Protein AF-A0AA42ZHK9-F1 (afdb_monomer_lite)

Structure (mmCIF, N/CA/C/O backbone):
data_AF-A0AA42ZHK9-F1
#
_entry.id   AF-A0AA42ZHK9-F1
#
loop_
_atom_site.group_PDB
_atom_site.id
_atom_site.type_symbol
_atom_site.label_atom_id
_atom_site.label_alt_id
_atom_site.label_comp_id
_atom_site.label_asym_id
_atom_site.label_entity_id
_atom_site.label_seq_id
_atom_site.pdbx_PDB_ins_code
_atom_site.Cartn_x
_atom_site.Cartn_y
_atom_site.Cartn_z
_atom_site.occupancy
_atom_site.B_iso_or_equiv
_atom_site.auth_seq_id
_atom_site.auth_comp_id
_atom_site.auth_asym_id
_atom_site.auth_atom_id
_atom_site.pdbx_PDB_model_num
ATOM 1 N N . MET A 1 1 ? 15.499 1.042 -41.530 1.00 50.66 1 MET A N 1
ATOM 2 C CA . MET A 1 1 ? 15.059 0.806 -40.131 1.00 50.66 1 MET A CA 1
ATOM 3 C C . MET A 1 1 ? 13.778 1.588 -39.881 1.00 50.66 1 MET A C 1
ATOM 5 O O . MET A 1 1 ? 13.825 2.814 -39.905 1.00 50.66 1 MET A O 1
ATOM 9 N N . SER A 1 2 ? 12.635 0.901 -39.776 1.00 48.38 2 SER A N 1
ATOM 10 C CA . SER A 1 2 ? 11.310 1.528 -39.869 1.00 48.38 2 SER A CA 1
ATOM 11 C C . SER A 1 2 ? 11.026 2.481 -38.703 1.00 48.38 2 SER A C 1
ATOM 13 O O . SER A 1 2 ? 11.404 2.244 -37.561 1.00 48.38 2 SER A O 1
ATOM 15 N N . ILE A 1 3 ? 10.344 3.586 -38.992 1.00 65.31 3 ILE A N 1
ATOM 16 C CA . ILE A 1 3 ? 9.964 4.634 -38.026 1.00 65.31 3 ILE A CA 1
ATOM 17 C C . ILE A 1 3 ? 9.210 4.050 -36.812 1.00 65.31 3 ILE A C 1
ATOM 19 O O . ILE A 1 3 ? 9.338 4.546 -35.692 1.00 65.31 3 ILE A O 1
ATOM 23 N N . LEU A 1 4 ? 8.511 2.930 -37.015 1.00 69.00 4 LEU A N 1
ATOM 24 C CA . LEU A 1 4 ? 7.795 2.173 -35.989 1.00 69.00 4 LEU A CA 1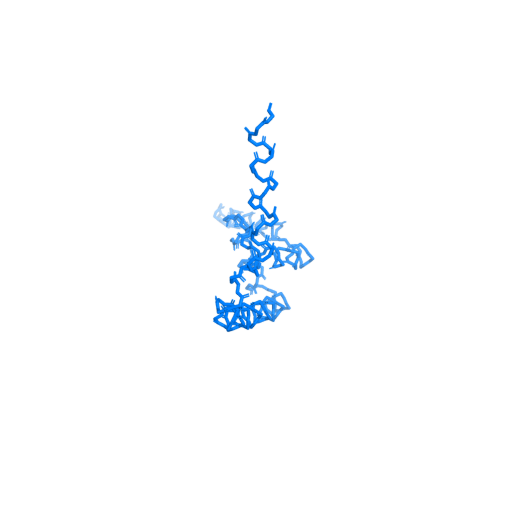
ATOM 25 C C . LEU A 1 4 ? 8.709 1.612 -34.886 1.00 69.00 4 LEU A C 1
ATOM 27 O O . LEU A 1 4 ? 8.306 1.601 -33.723 1.00 69.00 4 LEU A O 1
ATOM 31 N N . THR A 1 5 ? 9.940 1.185 -35.197 1.00 67.44 5 THR A N 1
ATOM 32 C CA . THR A 1 5 ? 10.865 0.677 -34.166 1.00 67.44 5 THR A CA 1
ATOM 33 C C . THR A 1 5 ? 11.421 1.806 -33.309 1.00 67.44 5 THR A C 1
ATOM 35 O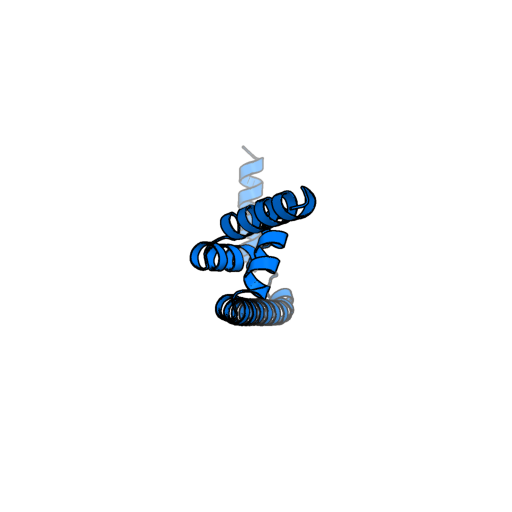 O . THR A 1 5 ? 11.488 1.669 -32.089 1.00 67.44 5 THR A O 1
ATOM 38 N N . LYS A 1 6 ? 11.722 2.965 -33.909 1.00 66.88 6 LYS A N 1
ATOM 39 C CA . LYS A 1 6 ? 12.149 4.165 -33.171 1.00 66.88 6 LYS A CA 1
ATOM 40 C C . LYS A 1 6 ? 11.049 4.673 -32.239 1.00 66.88 6 LYS A C 1
ATOM 42 O O . LYS A 1 6 ? 11.335 5.036 -31.101 1.00 66.88 6 LYS A O 1
ATOM 47 N N . LEU A 1 7 ? 9.796 4.668 -32.695 1.00 79.75 7 LEU A N 1
ATOM 48 C CA . LEU A 1 7 ? 8.655 5.117 -31.897 1.00 79.75 7 LEU A CA 1
ATOM 49 C C . LEU A 1 7 ? 8.400 4.190 -30.698 1.00 79.75 7 LEU A C 1
ATOM 51 O O . LEU A 1 7 ? 8.296 4.669 -29.569 1.00 79.75 7 LEU A O 1
ATOM 55 N N . LYS A 1 8 ? 8.401 2.866 -30.919 1.00 75.81 8 LYS A N 1
ATOM 56 C CA . LYS A 1 8 ? 8.279 1.869 -29.842 1.00 75.81 8 LYS A CA 1
ATOM 57 C C . LYS A 1 8 ? 9.407 1.984 -28.821 1.00 75.81 8 LYS A C 1
ATOM 59 O O . LYS A 1 8 ? 9.142 1.979 -27.626 1.00 75.81 8 LYS A O 1
ATOM 64 N N . HIS A 1 9 ? 10.648 2.144 -29.276 1.00 79.44 9 HIS A N 1
ATOM 65 C CA . HIS A 1 9 ? 11.804 2.225 -28.383 1.00 79.44 9 HIS A CA 1
ATOM 66 C C . HIS A 1 9 ? 11.805 3.505 -27.537 1.00 79.44 9 HIS A C 1
ATOM 68 O O . HIS A 1 9 ? 12.162 3.475 -26.359 1.00 79.44 9 HIS A O 1
ATOM 74 N N . ARG A 1 10 ? 11.368 4.635 -28.109 1.00 79.38 10 ARG A N 1
ATOM 75 C CA . ARG A 1 10 ? 11.198 5.888 -27.359 1.00 79.38 10 ARG A CA 1
ATOM 76 C C . ARG A 1 10 ? 10.092 5.775 -26.317 1.00 79.38 10 ARG A C 1
ATOM 78 O O . ARG A 1 10 ? 10.271 6.268 -25.208 1.00 79.38 10 ARG A O 1
ATOM 85 N N . PHE A 1 11 ? 8.991 5.111 -26.658 1.00 82.75 11 PHE A N 1
ATOM 86 C CA . PHE A 1 11 ? 7.899 4.864 -25.724 1.00 82.75 11 PHE A CA 1
ATOM 87 C C . PHE A 1 11 ? 8.329 3.940 -24.576 1.00 82.75 11 PHE A C 1
ATOM 89 O O . PHE A 1 11 ? 8.143 4.299 -23.418 1.00 82.75 11 PHE A O 1
ATOM 96 N N . LEU A 1 12 ? 8.988 2.814 -24.870 1.00 80.50 12 LEU A N 1
ATOM 97 C CA . LEU A 1 12 ? 9.488 1.888 -23.845 1.00 80.50 12 LEU A CA 1
ATOM 98 C C . LEU A 1 12 ? 10.468 2.575 -22.884 1.00 80.50 12 LEU A C 1
ATOM 100 O O . LEU A 1 12 ? 10.304 2.491 -21.670 1.00 80.50 12 LEU A O 1
ATOM 104 N N . ASN A 1 13 ? 11.440 3.323 -23.419 1.00 80.38 13 ASN A N 1
ATOM 105 C CA . ASN A 1 13 ? 12.405 4.063 -22.602 1.00 80.38 13 ASN A CA 1
ATOM 106 C C . ASN A 1 13 ? 11.724 5.128 -21.734 1.00 80.38 13 ASN A C 1
ATOM 108 O O . ASN A 1 13 ? 12.141 5.369 -20.603 1.00 80.38 13 ASN A O 1
ATOM 112 N N . TRP A 1 14 ? 10.678 5.773 -22.253 1.00 81.00 14 TRP A N 1
ATOM 113 C CA . TRP A 1 14 ? 9.904 6.747 -21.496 1.00 81.00 14 TRP A CA 1
ATOM 114 C C . TRP A 1 14 ? 9.116 6.091 -20.355 1.00 81.00 14 TRP A C 1
ATOM 116 O O . TRP A 1 14 ? 9.153 6.605 -19.239 1.00 81.00 14 TRP A O 1
ATOM 126 N N . VAL A 1 15 ? 8.477 4.940 -20.597 1.00 78.25 15 VAL A N 1
ATOM 127 C CA . VAL A 1 15 ? 7.756 4.179 -19.563 1.00 78.25 15 VAL A CA 1
ATOM 128 C C . VAL A 1 15 ? 8.715 3.698 -18.475 1.00 78.25 15 VAL A C 1
ATOM 130 O O . VAL A 1 15 ? 8.465 3.958 -17.304 1.00 78.25 15 VAL A O 1
ATOM 133 N N . ILE A 1 16 ? 9.851 3.096 -18.843 1.00 78.00 16 ILE A N 1
ATOM 134 C CA . ILE A 1 16 ? 10.864 2.616 -17.886 1.00 78.00 16 ILE A CA 1
ATOM 135 C C . ILE A 1 16 ? 11.390 3.755 -17.012 1.00 78.00 16 ILE A C 1
ATOM 137 O O . ILE A 1 16 ? 11.486 3.609 -15.798 1.00 78.00 16 ILE A O 1
ATOM 141 N N . LYS A 1 17 ? 11.645 4.926 -17.600 1.00 81.00 17 LYS A N 1
ATOM 142 C CA . LYS A 1 17 ? 12.096 6.110 -16.856 1.00 81.00 17 LYS A CA 1
ATOM 143 C C . LYS A 1 17 ? 11.018 6.701 -15.936 1.00 81.00 17 LYS A C 1
ATOM 145 O O . LYS A 1 17 ? 11.341 7.464 -15.030 1.00 81.00 17 LYS A O 1
ATOM 150 N N . LYS A 1 18 ? 9.740 6.415 -16.195 1.00 81.94 18 LYS A N 1
ATOM 151 C CA . LYS A 1 18 ? 8.601 6.908 -15.408 1.00 81.94 18 LYS A CA 1
ATOM 152 C C . LYS A 1 18 ? 8.101 5.909 -14.365 1.00 81.94 18 LYS A C 1
ATOM 154 O O . LYS A 1 18 ? 7.329 6.325 -13.500 1.00 81.94 18 LYS A O 1
ATOM 159 N N . ILE A 1 19 ? 8.537 4.648 -14.410 1.00 82.12 19 ILE A N 1
ATOM 160 C CA . ILE A 1 19 ? 8.255 3.676 -13.352 1.00 82.12 19 ILE A CA 1
ATOM 161 C C . ILE A 1 19 ? 8.903 4.180 -12.048 1.00 82.12 19 ILE A C 1
ATOM 163 O O . ILE A 1 19 ? 10.098 4.484 -12.045 1.00 82.12 19 ILE A O 1
ATOM 167 N N . PRO A 1 20 ? 8.144 4.306 -10.944 1.00 82.00 20 PRO A N 1
ATOM 168 C CA . PRO A 1 20 ? 8.700 4.765 -9.676 1.00 82.00 20 PRO A CA 1
ATOM 169 C C . PRO A 1 20 ? 9.701 3.754 -9.104 1.00 82.00 20 PRO A C 1
ATOM 171 O O . PRO A 1 20 ? 9.605 2.556 -9.378 1.00 82.00 20 PRO A O 1
ATOM 174 N N . SER A 1 21 ? 10.630 4.230 -8.271 1.00 87.12 21 SER A N 1
ATOM 175 C CA . SER A 1 21 ? 11.524 3.362 -7.497 1.00 87.12 21 SER A CA 1
ATOM 176 C C . SER A 1 21 ? 10.747 2.542 -6.461 1.00 87.12 21 SER A C 1
ATOM 178 O O . SER A 1 21 ? 9.622 2.891 -6.094 1.00 87.12 21 SER A O 1
ATOM 180 N N . CYS A 1 22 ? 11.362 1.469 -5.953 1.00 87.12 22 CYS A N 1
ATOM 181 C CA . CYS A 1 22 ? 10.772 0.643 -4.896 1.00 87.12 22 CYS A CA 1
ATOM 182 C C . CYS A 1 22 ? 10.435 1.460 -3.635 1.00 87.12 22 CYS A C 1
ATOM 184 O O . CYS A 1 22 ? 9.407 1.216 -3.023 1.00 87.12 22 CYS A O 1
ATOM 186 N N . GLU A 1 23 ? 11.249 2.459 -3.283 1.00 88.25 23 GLU A N 1
ATOM 187 C CA . GLU A 1 23 ? 11.005 3.360 -2.143 1.00 88.25 23 GLU A CA 1
ATOM 188 C C . GLU A 1 23 ? 9.718 4.178 -2.314 1.00 88.25 23 GLU A C 1
ATOM 190 O O . GLU A 1 23 ? 8.849 4.198 -1.448 1.00 88.25 23 GLU A O 1
ATOM 195 N N . VAL A 1 24 ? 9.534 4.785 -3.489 1.00 87.38 24 VAL A N 1
ATOM 196 C CA . VAL A 1 24 ? 8.289 5.498 -3.806 1.00 87.38 24 VAL A CA 1
ATOM 197 C C . VAL A 1 24 ? 7.107 4.522 -3.860 1.00 87.38 24 VAL A C 1
ATOM 199 O O . VAL A 1 24 ? 5.962 4.892 -3.596 1.00 87.38 24 VAL A O 1
ATOM 202 N N . MET A 1 25 ? 7.361 3.264 -4.223 1.00 88.75 25 MET A N 1
ATOM 203 C CA . MET A 1 25 ? 6.338 2.229 -4.293 1.00 88.75 25 MET A CA 1
ATOM 204 C C . MET A 1 25 ? 5.857 1.796 -2.908 1.00 88.75 25 MET A C 1
ATOM 206 O O . MET A 1 25 ? 4.650 1.689 -2.707 1.00 88.75 25 MET A O 1
ATOM 210 N N . THR A 1 26 ? 6.754 1.585 -1.944 1.00 87.56 26 THR A N 1
ATOM 211 C CA . THR A 1 26 ? 6.388 1.176 -0.578 1.00 87.56 26 THR A CA 1
ATOM 212 C C . THR A 1 26 ? 5.566 2.250 0.137 1.00 87.56 26 THR A C 1
ATOM 214 O O . THR A 1 26 ? 4.566 1.929 0.785 1.00 87.56 26 THR A O 1
ATOM 217 N N . GLU A 1 27 ? 5.896 3.529 -0.063 1.00 88.12 27 GLU A N 1
ATOM 218 C CA . GLU A 1 27 ? 5.082 4.653 0.413 1.00 88.12 27 GLU A CA 1
ATOM 219 C C . GLU A 1 27 ? 3.672 4.617 -0.202 1.00 88.12 27 GLU A C 1
ATOM 221 O O . GLU A 1 27 ? 2.660 4.673 0.502 1.00 88.12 27 GLU A O 1
ATOM 226 N N . ARG A 1 28 ? 3.582 4.437 -1.525 1.00 86.44 28 ARG A N 1
ATOM 227 C CA . ARG A 1 28 ? 2.296 4.340 -2.232 1.00 86.44 28 ARG A CA 1
ATOM 228 C C . ARG A 1 28 ? 1.472 3.136 -1.792 1.00 86.44 28 ARG A C 1
ATOM 230 O O . ARG A 1 28 ? 0.257 3.268 -1.706 1.00 86.44 28 ARG A O 1
ATOM 237 N N . ILE A 1 29 ? 2.095 1.993 -1.505 1.00 85.31 29 ILE A N 1
ATOM 238 C CA . ILE A 1 29 ? 1.416 0.795 -0.980 1.00 85.31 29 ILE A CA 1
ATOM 239 C C . ILE A 1 29 ? 0.768 1.099 0.363 1.00 85.31 29 ILE A C 1
ATOM 241 O O . ILE A 1 29 ? -0.374 0.707 0.589 1.00 85.31 29 ILE A O 1
ATOM 245 N N . SER A 1 30 ? 1.463 1.839 1.222 1.00 84.25 30 SER A N 1
ATOM 246 C CA . SER A 1 30 ? 0.932 2.256 2.520 1.00 84.25 30 SER A CA 1
ATOM 247 C C . SER A 1 30 ? -0.267 3.194 2.341 1.00 84.25 30 SER A C 1
ATOM 249 O O . SER A 1 30 ? -1.342 2.939 2.875 1.00 84.25 30 SER A O 1
ATOM 251 N N . LEU A 1 31 ? -0.146 4.204 1.472 1.00 83.88 31 LEU A N 1
ATOM 252 C CA . LEU A 1 31 ? -1.250 5.115 1.132 1.00 83.88 31 LEU A CA 1
ATOM 253 C C . LEU A 1 31 ? -2.431 4.415 0.429 1.00 83.88 31 LEU A C 1
ATOM 255 O O . LEU A 1 31 ? -3.566 4.897 0.487 1.00 83.88 31 LEU A O 1
ATOM 259 N N . ALA A 1 32 ? -2.185 3.285 -0.242 1.00 81.81 32 ALA A N 1
ATOM 260 C CA . ALA A 1 32 ? -3.222 2.459 -0.860 1.00 81.81 32 ALA A CA 1
ATOM 261 C C . ALA A 1 32 ? -4.155 1.840 0.161 1.00 81.81 32 ALA A C 1
ATOM 263 O O . ALA A 1 32 ? -5.356 1.752 -0.105 1.00 81.81 32 ALA A O 1
ATOM 264 N N . GLN A 1 33 ? -3.621 1.463 1.323 1.00 81.75 33 GLN A N 1
ATOM 265 C CA . GLN A 1 33 ? -4.422 0.895 2.400 1.00 81.75 33 GLN A CA 1
ATOM 266 C C . GLN A 1 33 ? -5.485 1.894 2.872 1.00 81.75 33 GLN A C 1
ATOM 268 O O . GLN A 1 33 ? -6.630 1.504 3.102 1.00 81.75 33 GLN A O 1
ATOM 273 N N . ASP A 1 34 ? -5.163 3.188 2.870 1.00 80.06 34 ASP A N 1
ATOM 274 C CA . ASP A 1 34 ? -6.081 4.276 3.229 1.00 80.06 34 ASP A CA 1
ATOM 275 C C . ASP A 1 34 ? -7.013 4.719 2.083 1.00 80.06 34 ASP A C 1
ATOM 277 O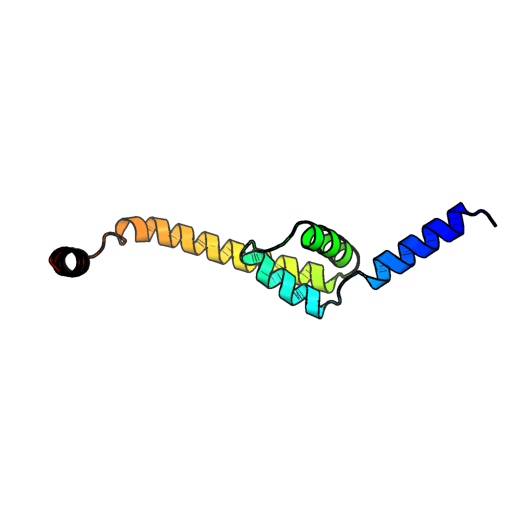 O . ASP A 1 34 ? -7.794 5.658 2.238 1.00 80.06 34 ASP A O 1
ATOM 281 N N . GLY A 1 35 ? -6.939 4.076 0.911 1.00 73.56 35 GLY A N 1
ATOM 282 C CA . GLY A 1 35 ? -7.800 4.363 -0.242 1.00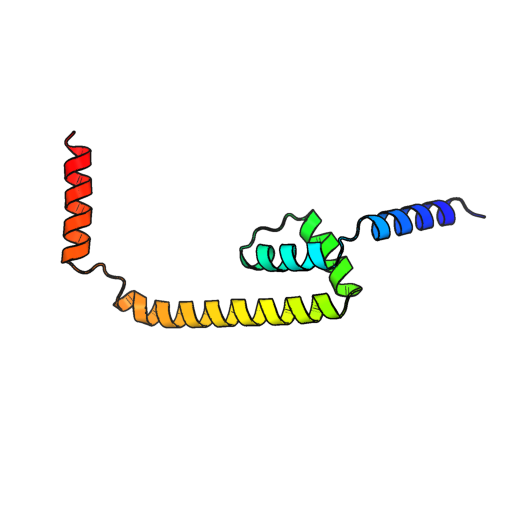 73.56 35 GLY A CA 1
ATOM 283 C C . GLY A 1 35 ? -7.376 5.562 -1.102 1.00 73.56 35 GLY A C 1
ATOM 284 O O . GLY A 1 35 ? -8.141 5.989 -1.966 1.00 73.56 35 GLY A O 1
ATOM 285 N N . LYS A 1 36 ? -6.163 6.104 -0.926 1.00 69.75 36 LYS A N 1
ATOM 286 C CA . LYS A 1 36 ? -5.767 7.419 -1.475 1.00 69.75 36 LYS A CA 1
ATOM 287 C C . LYS A 1 36 ? -5.046 7.412 -2.836 1.00 69.75 36 LYS A C 1
ATOM 289 O O . LYS A 1 36 ? -4.402 8.401 -3.180 1.00 69.75 36 LYS A O 1
ATOM 294 N N . LEU A 1 37 ? -5.127 6.357 -3.659 1.00 70.69 37 LEU A N 1
ATOM 295 C CA . LEU A 1 37 ? -4.434 6.375 -4.965 1.00 70.69 37 LEU A CA 1
ATOM 296 C C . LEU A 1 37 ? -5.246 6.987 -6.105 1.00 70.69 37 LEU A C 1
ATOM 298 O O . LEU A 1 37 ? -6.339 6.523 -6.432 1.00 70.69 37 LEU A O 1
ATOM 302 N N . SER A 1 38 ? -4.602 7.923 -6.808 1.00 76.00 38 SER A N 1
ATOM 303 C CA . SER A 1 38 ? -5.015 8.406 -8.126 1.00 76.00 38 SER A CA 1
ATOM 304 C C . SER A 1 38 ? -4.933 7.307 -9.197 1.00 76.00 38 SER A C 1
ATOM 306 O O . SER A 1 38 ? -4.126 6.377 -9.105 1.00 76.00 38 SER A O 1
ATOM 308 N N . LEU A 1 39 ? -5.749 7.423 -10.252 1.00 76.19 39 LEU A N 1
ATOM 309 C CA . LEU A 1 39 ? -5.836 6.434 -11.340 1.00 76.19 39 LEU A CA 1
ATOM 310 C C . LEU A 1 39 ? -4.489 6.199 -12.045 1.00 76.19 39 LEU A C 1
ATOM 312 O O . LEU A 1 39 ? -4.119 5.055 -12.300 1.00 76.19 39 LEU A O 1
ATOM 316 N N . TRP A 1 40 ? -3.720 7.266 -12.292 1.00 78.06 40 TRP A N 1
ATOM 317 C CA . TRP A 1 40 ? -2.368 7.160 -12.856 1.00 78.06 40 TRP A CA 1
ATOM 318 C C . TRP A 1 40 ? -1.404 6.431 -11.914 1.00 78.06 40 TRP A C 1
ATOM 320 O O . TRP A 1 40 ? -0.603 5.602 -12.347 1.00 78.06 40 TRP A O 1
ATOM 330 N N . GLY A 1 41 ? -1.529 6.692 -10.608 1.00 78.31 41 GLY A N 1
ATOM 331 C CA . GLY A 1 41 ? -0.788 5.978 -9.576 1.00 78.31 41 GLY A CA 1
ATOM 332 C C . GLY A 1 41 ? -1.058 4.477 -9.620 1.00 78.31 41 GLY A C 1
ATOM 333 O O . GLY A 1 41 ? -0.109 3.706 -9.575 1.00 78.31 41 GLY A O 1
ATOM 334 N N . ARG A 1 42 ? -2.319 4.058 -9.799 1.00 81.81 42 ARG A N 1
ATOM 335 C CA . ARG A 1 42 ? -2.697 2.635 -9.904 1.00 81.81 42 ARG A CA 1
ATOM 336 C C . ARG A 1 42 ? -2.118 1.943 -11.139 1.00 81.81 42 ARG A C 1
ATOM 338 O O . ARG A 1 42 ? -1.771 0.767 -11.061 1.00 81.81 42 ARG A O 1
ATOM 345 N N . LEU A 1 43 ? -2.009 2.646 -12.268 1.00 83.38 43 LEU A N 1
ATOM 346 C CA . LEU A 1 43 ? -1.426 2.078 -13.486 1.00 83.38 43 LEU A CA 1
ATOM 347 C C . LEU A 1 43 ? 0.077 1.821 -13.319 1.00 83.38 43 LEU A C 1
ATOM 349 O O . LEU A 1 43 ? 0.534 0.705 -13.543 1.00 83.38 43 LEU A O 1
ATOM 353 N N . MET A 1 44 ? 0.835 2.833 -12.885 1.00 83.06 44 MET A N 1
ATOM 354 C CA . MET A 1 44 ? 2.281 2.691 -12.653 1.00 83.06 44 MET A CA 1
ATOM 355 C C . MET A 1 44 ? 2.586 1.694 -11.533 1.00 83.06 44 MET A C 1
ATOM 357 O O . MET A 1 44 ? 3.572 0.967 -11.606 1.00 83.06 44 MET A O 1
ATOM 361 N N . PHE A 1 45 ? 1.710 1.638 -10.528 1.00 84.12 45 PHE A N 1
ATOM 362 C CA . PHE A 1 45 ? 1.748 0.653 -9.456 1.00 84.12 45 PHE A CA 1
ATOM 363 C C . PHE A 1 45 ? 1.706 -0.780 -9.998 1.00 84.12 45 PHE A C 1
ATOM 365 O O . PHE A 1 45 ? 2.603 -1.564 -9.708 1.00 84.12 45 PHE A O 1
ATOM 372 N N . ARG A 1 46 ? 0.720 -1.101 -10.849 1.00 86.44 46 ARG A N 1
ATOM 373 C CA . ARG A 1 46 ? 0.603 -2.428 -11.476 1.00 86.44 46 ARG A CA 1
ATOM 374 C C . ARG A 1 46 ? 1.839 -2.798 -12.289 1.00 86.44 46 ARG A C 1
ATOM 376 O O . ARG A 1 46 ? 2.406 -3.857 -12.064 1.00 86.44 46 ARG A O 1
ATOM 383 N N . ILE A 1 47 ? 2.302 -1.884 -13.143 1.00 87.88 47 ILE A N 1
ATOM 384 C CA . ILE A 1 47 ? 3.496 -2.112 -13.967 1.00 87.88 47 ILE A CA 1
ATOM 385 C C . ILE A 1 47 ? 4.723 -2.419 -13.092 1.00 87.88 47 ILE A C 1
ATOM 387 O O . ILE A 1 47 ? 5.508 -3.300 -13.422 1.00 87.88 47 ILE A O 1
ATOM 391 N N . HIS A 1 48 ? 4.906 -1.707 -11.975 1.00 90.44 48 HIS A N 1
ATOM 392 C CA . HIS A 1 48 ? 6.033 -1.966 -11.081 1.00 90.44 48 HIS A CA 1
ATOM 393 C C . HIS A 1 48 ? 5.913 -3.321 -10.371 1.00 90.44 48 HIS A C 1
ATOM 395 O O . HIS A 1 48 ? 6.912 -4.027 -10.263 1.00 90.44 48 HIS A O 1
ATOM 401 N N . LEU A 1 49 ? 4.721 -3.701 -9.902 1.00 88.56 49 LEU A N 1
ATOM 402 C CA . LEU A 1 49 ? 4.503 -5.004 -9.262 1.00 88.56 49 LEU A CA 1
ATOM 403 C C . LEU A 1 49 ? 4.770 -6.179 -10.215 1.00 88.56 49 LEU A C 1
ATOM 405 O O . LEU A 1 49 ? 5.366 -7.173 -9.802 1.00 88.56 49 LEU A O 1
ATOM 409 N N . ASP A 1 50 ? 4.415 -6.037 -11.493 1.00 88.81 50 ASP A N 1
ATOM 410 C CA . ASP A 1 50 ? 4.692 -7.060 -12.510 1.00 88.81 50 ASP A CA 1
ATOM 411 C C . ASP A 1 50 ? 6.204 -7.262 -12.740 1.00 88.81 50 ASP A C 1
ATOM 413 O O . ASP A 1 50 ? 6.641 -8.348 -13.118 1.00 88.81 50 ASP A O 1
ATOM 417 N N . LEU A 1 51 ? 7.017 -6.228 -12.493 1.00 87.62 51 LEU A N 1
ATOM 418 C CA . LEU A 1 51 ? 8.470 -6.247 -12.699 1.00 87.62 51 LEU A CA 1
ATOM 419 C C . LEU A 1 51 ? 9.272 -6.516 -11.416 1.00 87.62 51 LEU A C 1
ATOM 421 O O . LEU A 1 51 ? 10.420 -6.955 -11.488 1.00 87.62 51 LEU A O 1
ATOM 425 N N . CYS A 1 52 ? 8.705 -6.233 -10.242 1.00 90.31 52 CYS A N 1
ATOM 426 C CA . CYS A 1 52 ? 9.410 -6.261 -8.965 1.00 90.31 52 CYS A CA 1
ATOM 427 C C . CYS A 1 52 ? 8.783 -7.269 -7.999 1.00 90.31 52 CYS A C 1
ATOM 429 O O . CYS A 1 52 ? 7.796 -6.990 -7.315 1.00 90.31 52 CYS A O 1
ATOM 431 N N . HIS A 1 53 ? 9.430 -8.429 -7.875 1.00 92.50 53 HIS A N 1
ATOM 432 C CA . HIS A 1 53 ? 8.977 -9.504 -6.993 1.00 92.50 53 HIS A CA 1
ATOM 433 C C . HIS A 1 53 ? 8.871 -9.072 -5.517 1.00 92.50 53 HIS A C 1
ATOM 435 O O . HIS A 1 53 ? 7.896 -9.397 -4.842 1.00 92.50 53 HIS A O 1
ATOM 441 N N . TRP A 1 54 ? 9.830 -8.279 -5.027 1.00 92.31 54 TRP A N 1
ATOM 442 C CA . TRP A 1 54 ? 9.846 -7.793 -3.642 1.00 92.31 54 TRP A CA 1
ATOM 443 C C . TRP A 1 54 ? 8.661 -6.883 -3.320 1.00 92.31 54 TRP A C 1
ATOM 445 O O . TRP A 1 54 ? 8.028 -7.043 -2.277 1.00 92.31 54 TRP A O 1
ATOM 455 N N . CYS A 1 55 ? 8.321 -5.960 -4.224 1.00 90.44 55 CYS A N 1
ATOM 456 C CA . CYS A 1 55 ? 7.165 -5.087 -4.027 1.00 90.44 55 CYS A CA 1
ATOM 457 C C . CYS A 1 55 ? 5.850 -5.875 -4.080 1.00 90.44 55 CYS A C 1
ATOM 459 O O . CYS A 1 55 ? 4.920 -5.548 -3.347 1.00 90.44 55 CYS A O 1
ATOM 461 N N . THR A 1 56 ? 5.785 -6.947 -4.871 1.00 91.88 56 THR A N 1
ATOM 462 C CA . THR A 1 56 ? 4.627 -7.854 -4.915 1.00 91.88 56 THR A CA 1
ATOM 463 C C . THR A 1 56 ? 4.457 -8.629 -3.614 1.00 91.88 56 THR A C 1
ATOM 465 O O . THR A 1 56 ? 3.352 -8.672 -3.061 1.00 91.88 56 THR A O 1
ATOM 468 N N . ALA A 1 57 ? 5.545 -9.174 -3.069 1.00 92.69 57 ALA A N 1
ATOM 469 C CA . ALA A 1 57 ? 5.528 -9.824 -1.762 1.00 92.69 57 ALA A CA 1
ATOM 470 C C . ALA A 1 57 ? 5.107 -8.842 -0.655 1.00 92.69 57 ALA A C 1
ATOM 472 O O . ALA A 1 57 ? 4.204 -9.142 0.126 1.00 92.69 57 ALA A O 1
ATOM 473 N N . TYR A 1 58 ? 5.690 -7.641 -0.636 1.00 90.75 58 TYR A N 1
ATOM 474 C CA . TYR A 1 58 ? 5.357 -6.602 0.339 1.00 90.75 58 TYR A CA 1
ATOM 475 C C . TYR A 1 58 ? 3.892 -6.152 0.243 1.00 90.75 58 TYR A C 1
ATOM 477 O O . TYR A 1 58 ? 3.201 -6.080 1.258 1.00 90.75 58 TYR A O 1
ATOM 485 N N . ASN A 1 59 ? 3.376 -5.918 -0.968 1.00 91.31 59 ASN A N 1
ATOM 486 C CA . ASN A 1 59 ? 1.971 -5.565 -1.172 1.00 91.31 59 ASN A CA 1
ATOM 487 C C . ASN A 1 59 ? 1.023 -6.661 -0.662 1.00 91.31 59 ASN A C 1
ATOM 489 O O . ASN A 1 59 ? 0.002 -6.359 -0.044 1.00 91.31 59 ASN A O 1
ATOM 493 N N . THR A 1 60 ? 1.371 -7.929 -0.890 1.00 91.81 60 THR A N 1
ATOM 494 C CA . THR A 1 60 ? 0.590 -9.075 -0.407 1.00 91.81 60 THR A CA 1
ATOM 495 C C . THR A 1 60 ? 0.553 -9.108 1.122 1.00 91.81 60 THR A C 1
ATOM 497 O O . THR A 1 60 ? -0.525 -9.216 1.703 1.00 91.81 60 THR A O 1
ATOM 500 N N . GLN A 1 61 ? 1.704 -8.931 1.781 1.00 93.56 61 GLN A N 1
ATOM 501 C CA . GLN A 1 61 ? 1.788 -8.863 3.246 1.00 93.56 61 GLN A CA 1
ATOM 502 C C . GLN A 1 61 ? 0.966 -7.699 3.810 1.00 93.56 61 GLN A C 1
ATOM 504 O O . GLN A 1 61 ? 0.190 -7.882 4.746 1.00 93.56 61 GLN A O 1
ATOM 509 N N . MET A 1 62 ? 1.092 -6.510 3.218 1.00 91.88 62 MET A N 1
ATOM 510 C CA . MET A 1 62 ? 0.384 -5.320 3.689 1.00 91.88 62 MET A CA 1
ATOM 511 C C . MET A 1 62 ? -1.135 -5.443 3.517 1.00 91.88 62 MET A C 1
ATOM 513 O O . MET A 1 62 ? -1.898 -5.047 4.400 1.00 91.88 62 MET A O 1
ATOM 517 N N . THR A 1 63 ? -1.573 -6.034 2.403 1.00 90.88 63 THR A N 1
ATOM 518 C CA . THR A 1 63 ? -2.993 -6.303 2.145 1.00 90.88 63 THR A CA 1
ATOM 519 C C . THR A 1 63 ? -3.539 -7.292 3.170 1.00 90.88 63 THR A C 1
ATOM 521 O O . THR A 1 63 ? -4.556 -7.009 3.797 1.00 90.88 63 THR A O 1
ATOM 524 N N . PHE A 1 64 ? -2.817 -8.385 3.434 1.00 93.25 64 PHE A N 1
ATOM 525 C CA . PHE A 1 64 ? -3.199 -9.368 4.449 1.00 93.25 64 PHE A CA 1
ATOM 526 C C . PHE A 1 64 ? -3.343 -8.744 5.844 1.00 93.25 64 PHE A C 1
ATOM 528 O O . PHE A 1 64 ? -4.364 -8.932 6.502 1.00 93.25 64 PHE A O 1
ATOM 535 N N . ILE A 1 65 ? -2.353 -7.962 6.291 1.00 91.62 65 ILE A N 1
ATOM 536 C CA . ILE A 1 65 ? -2.390 -7.293 7.601 1.00 91.62 65 ILE A CA 1
ATOM 537 C C . ILE A 1 65 ? -3.592 -6.349 7.685 1.00 91.62 65 ILE A C 1
ATOM 539 O O . ILE A 1 65 ? -4.312 -6.340 8.688 1.00 91.62 65 ILE A O 1
ATOM 543 N N . THR A 1 66 ? -3.831 -5.570 6.632 1.00 89.75 66 THR A N 1
ATOM 544 C CA . THR A 1 66 ? -4.931 -4.604 6.591 1.00 89.75 66 THR A CA 1
ATOM 545 C C . THR A 1 66 ? -6.289 -5.298 6.616 1.00 89.75 66 THR A C 1
ATOM 547 O O . THR A 1 66 ? -7.175 -4.895 7.370 1.00 89.75 66 THR A O 1
ATOM 550 N N . GLU A 1 67 ? -6.464 -6.364 5.839 1.00 90.25 67 GLU A N 1
ATOM 551 C CA . GLU A 1 67 ? -7.691 -7.158 5.817 1.00 90.25 67 GLU A CA 1
ATOM 552 C C . GLU A 1 67 ? -7.937 -7.862 7.148 1.00 90.25 67 GLU A C 1
ATOM 554 O O . GLU A 1 67 ? -9.037 -7.755 7.686 1.00 90.25 67 GLU A O 1
ATOM 559 N N . ALA A 1 68 ? -6.918 -8.496 7.731 1.00 91.19 68 ALA A N 1
ATOM 560 C CA . ALA A 1 68 ? -7.018 -9.146 9.035 1.00 91.19 68 ALA A CA 1
ATOM 561 C C . ALA A 1 68 ? -7.370 -8.143 10.145 1.00 91.19 68 ALA A C 1
ATOM 563 O O . ALA A 1 68 ? -8.228 -8.414 10.987 1.00 91.19 68 ALA A O 1
ATOM 564 N N . THR A 1 69 ? -6.762 -6.954 10.118 1.00 88.75 69 THR A N 1
ATOM 565 C CA . THR A 1 69 ? -7.062 -5.871 11.065 1.00 88.75 69 THR A CA 1
ATOM 566 C C . THR A 1 69 ? -8.493 -5.371 10.890 1.00 88.75 69 THR A C 1
ATOM 568 O O . THR A 1 69 ? -9.213 -5.206 11.873 1.00 88.75 69 THR A O 1
ATOM 571 N N . ARG A 1 70 ? -8.949 -5.173 9.647 1.00 86.12 70 ARG A N 1
ATOM 572 C CA . ARG A 1 70 ? -10.330 -4.763 9.353 1.00 86.12 70 ARG A CA 1
ATOM 573 C C . ARG A 1 70 ? -11.346 -5.832 9.736 1.00 86.12 70 ARG A C 1
ATOM 575 O O . ARG A 1 70 ? -12.404 -5.477 10.241 1.00 86.12 70 ARG A O 1
ATOM 582 N N . ALA A 1 71 ? -11.050 -7.107 9.503 1.00 87.69 71 ALA A N 1
ATOM 583 C CA . ALA A 1 71 ? -11.903 -8.222 9.895 1.00 87.69 71 ALA A CA 1
ATOM 584 C C . ALA A 1 71 ? -12.051 -8.272 11.419 1.00 87.69 71 ALA A C 1
ATOM 586 O O . ALA A 1 71 ? -13.167 -8.200 11.920 1.00 87.69 71 ALA A O 1
ATOM 587 N N . ARG A 1 72 ? -10.933 -8.220 12.158 1.00 85.25 72 ARG A N 1
ATOM 588 C CA . ARG A 1 72 ? -10.962 -8.128 13.624 1.00 85.25 72 ARG A CA 1
ATOM 589 C C . ARG A 1 72 ? -11.702 -6.897 14.124 1.00 85.25 72 ARG A C 1
ATOM 591 O O . ARG A 1 72 ? -12.482 -7.006 15.056 1.00 85.25 72 ARG A O 1
ATOM 598 N N . ALA A 1 73 ? -11.498 -5.738 13.502 1.00 81.94 73 ALA A N 1
ATOM 599 C CA . ALA A 1 73 ? -12.216 -4.524 13.870 1.00 81.94 73 ALA A CA 1
ATOM 600 C C . ALA A 1 73 ? -13.726 -4.636 13.612 1.00 81.94 73 ALA A C 1
ATOM 602 O O . ALA A 1 73 ? -14.495 -4.055 14.367 1.00 81.94 73 ALA A O 1
ATOM 603 N N . LYS A 1 74 ? -14.163 -5.369 12.578 1.00 79.25 74 LYS A N 1
ATOM 604 C CA . LYS A 1 74 ? -15.583 -5.647 12.311 1.00 79.25 74 LYS A CA 1
ATOM 605 C C . LYS A 1 74 ? -16.173 -6.635 13.314 1.00 79.25 74 LYS A C 1
ATOM 607 O O . LYS A 1 74 ? -17.276 -6.392 13.792 1.00 79.25 74 LYS A O 1
ATOM 612 N N . ASP A 1 75 ? -15.438 -7.683 13.671 1.00 75.38 75 ASP A N 1
ATOM 613 C CA . ASP A 1 75 ? -15.859 -8.644 14.695 1.00 75.38 75 ASP A CA 1
ATOM 614 C C . ASP A 1 75 ? -15.976 -7.948 16.056 1.00 75.38 75 ASP A C 1
ATOM 6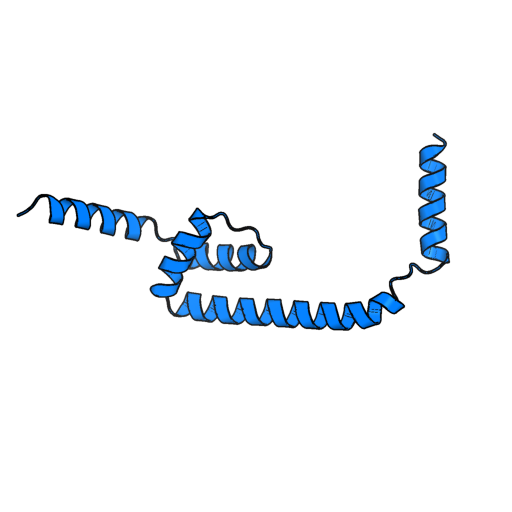16 O O . ASP A 1 75 ? -17.028 -7.994 16.697 1.00 75.38 75 ASP A O 1
ATOM 620 N N . ASP A 1 76 ? -14.961 -7.163 16.427 1.00 64.56 76 ASP A N 1
ATOM 621 C CA . ASP A 1 76 ? -14.994 -6.284 17.592 1.00 64.56 76 ASP A CA 1
ATOM 622 C C . ASP A 1 76 ? -16.086 -5.225 17.479 1.00 64.56 76 ASP A C 1
ATOM 624 O O . ASP A 1 76 ? -16.638 -4.857 18.502 1.00 64.56 76 ASP A O 1
ATOM 628 N N . ALA A 1 77 ? -16.408 -4.707 16.291 1.00 57.97 77 ALA A N 1
ATOM 629 C CA . ALA A 1 77 ? -17.494 -3.749 16.089 1.00 57.97 77 ALA A CA 1
ATOM 630 C C . ALA A 1 77 ? -18.874 -4.404 16.181 1.00 57.97 77 ALA A C 1
ATOM 632 O O . ALA A 1 77 ? -19.812 -3.719 16.555 1.00 57.97 77 ALA A O 1
ATOM 633 N N . SER A 1 78 ? -19.023 -5.700 15.905 1.00 56.47 78 SER A N 1
ATOM 634 C CA . SER A 1 78 ? -20.274 -6.427 16.155 1.00 56.47 78 SER A CA 1
ATOM 635 C C . SER A 1 78 ? -20.504 -6.621 17.659 1.00 56.47 78 SER A C 1
ATOM 637 O O . SER A 1 78 ? -21.601 -6.384 18.162 1.00 56.47 78 SER A O 1
A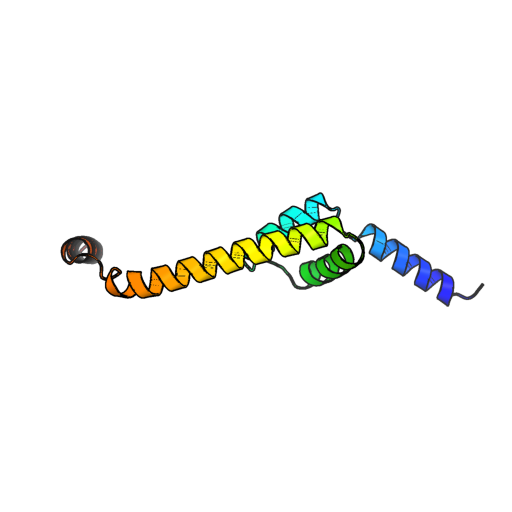TOM 639 N N . VAL A 1 79 ? -19.431 -6.902 18.407 1.00 53.34 79 VAL A N 1
ATOM 640 C CA . VAL A 1 79 ? -19.436 -6.965 19.876 1.00 53.34 79 VAL A CA 1
ATOM 641 C C . VAL A 1 79 ? -19.548 -5.560 20.481 1.00 53.34 79 VAL A C 1
ATOM 643 O O . VAL A 1 79 ? -20.284 -5.345 21.442 1.00 53.34 79 VAL A O 1
ATOM 646 N N . LYS A 1 80 ? -18.880 -4.563 19.894 1.00 50.19 80 LYS A N 1
ATOM 647 C CA . LYS A 1 80 ? -18.925 -3.158 20.308 1.00 50.19 80 LYS A CA 1
ATOM 648 C C . LYS A 1 80 ? -20.166 -2.438 19.829 1.00 50.19 80 LYS A C 1
ATOM 650 O O . LYS A 1 80 ? -20.485 -1.467 20.468 1.00 50.19 80 LYS A O 1
ATOM 655 N N . ALA A 1 81 ? -20.924 -2.859 18.824 1.00 52.78 81 ALA A N 1
ATOM 656 C CA . ALA A 1 81 ? -22.214 -2.237 18.504 1.00 52.78 81 ALA A CA 1
ATOM 657 C C . ALA A 1 81 ? -23.188 -2.382 19.685 1.00 52.78 81 ALA A C 1
ATOM 659 O O . ALA A 1 81 ? -23.940 -1.457 19.965 1.00 52.78 81 ALA A O 1
ATOM 660 N N . SER A 1 82 ? -23.065 -3.469 20.461 1.00 52.06 82 SER A N 1
ATOM 661 C CA . SER A 1 82 ? -23.737 -3.621 21.762 1.00 52.06 82 SER A CA 1
ATOM 662 C C . SER A 1 82 ? -23.121 -2.783 22.905 1.00 52.06 82 SER A C 1
ATOM 664 O O . SER A 1 82 ? -23.743 -2.607 23.945 1.00 52.06 82 SER A O 1
ATOM 666 N N . ARG A 1 83 ? -21.903 -2.245 22.724 1.00 52.91 83 ARG A N 1
ATOM 667 C CA . ARG A 1 83 ? -21.106 -1.461 23.700 1.00 52.91 83 ARG A CA 1
ATOM 668 C C . ARG A 1 83 ? -20.814 -0.004 23.275 1.00 52.91 83 ARG A C 1
ATOM 670 O O . ARG A 1 83 ? -20.159 0.709 24.028 1.00 52.91 83 ARG A O 1
ATOM 677 N N . ASN A 1 84 ? -21.246 0.411 22.082 1.00 54.47 84 ASN A N 1
ATOM 678 C CA . ASN A 1 84 ? -21.040 1.721 21.443 1.00 54.47 84 ASN A CA 1
ATOM 679 C C . ASN A 1 84 ? -22.240 2.638 21.666 1.00 54.47 84 ASN A C 1
ATOM 681 O O . ASN A 1 84 ? -22.246 3.773 21.189 1.00 54.47 84 ASN A O 1
ATOM 685 N N . GLU A 1 85 ? -23.239 2.183 22.417 1.00 67.12 85 GLU A N 1
ATOM 686 C CA . GLU A 1 85 ? -24.043 3.134 23.156 1.00 67.12 85 GLU A CA 1
ATOM 687 C C . GLU A 1 85 ? -23.091 3.896 24.077 1.00 67.12 85 GLU A C 1
ATOM 689 O O . GLU A 1 85 ? -22.434 3.323 24.950 1.00 67.12 85 GLU A O 1
ATOM 694 N N . LEU A 1 86 ? -22.969 5.204 23.833 1.00 71.25 86 LEU A N 1
ATOM 695 C CA . LEU A 1 86 ? -22.394 6.114 24.813 1.00 71.25 86 LEU A CA 1
ATOM 696 C C . LEU A 1 86 ? -22.998 5.751 26.166 1.00 71.25 86 LEU A C 1
ATOM 698 O O . LEU A 1 86 ? -24.223 5.622 26.266 1.00 71.25 86 LEU A O 1
ATOM 702 N N . SER A 1 87 ? -22.164 5.622 27.205 1.00 77.94 87 SER A N 1
ATOM 703 C CA . SER A 1 87 ? -22.723 5.504 28.548 1.00 77.94 87 SER A CA 1
ATOM 704 C C . SER A 1 87 ? -23.705 6.656 28.738 1.00 77.94 87 SER A C 1
ATOM 706 O O . SER A 1 87 ? -23.477 7.768 28.243 1.00 77.94 87 SER A O 1
ATOM 708 N N . SER A 1 88 ? -24.821 6.390 29.412 1.00 77.25 88 SER A N 1
ATOM 709 C CA . SER A 1 88 ? -25.865 7.395 29.634 1.00 77.25 88 SER A CA 1
ATOM 710 C C . SER A 1 88 ? -25.276 8.715 30.142 1.00 77.25 88 SER A C 1
ATOM 712 O O . SER A 1 88 ? -25.717 9.792 29.752 1.00 77.25 88 SER A O 1
ATOM 714 N N . ASP A 1 89 ? -24.202 8.622 30.923 1.00 82.56 89 ASP A N 1
ATOM 715 C CA . ASP A 1 89 ? -23.448 9.745 31.448 1.00 82.56 89 ASP A CA 1
ATOM 716 C C . ASP A 1 89 ? -22.570 10.480 30.417 1.00 82.56 89 ASP A C 1
ATOM 718 O O . ASP A 1 89 ? -22.586 11.711 30.358 1.00 82.56 89 ASP A O 1
ATOM 722 N N . ALA A 1 90 ? -21.853 9.760 29.547 1.00 85.06 90 ALA A N 1
ATOM 723 C CA . ALA A 1 90 ? -21.100 10.369 28.448 1.00 85.06 90 ALA A CA 1
ATOM 724 C C . ALA A 1 90 ? -22.032 11.083 27.458 1.00 85.06 90 ALA A C 1
ATOM 726 O O . ALA A 1 90 ? -21.748 12.206 27.039 1.00 85.06 90 ALA A O 1
ATOM 727 N N . ARG A 1 91 ? -23.183 10.473 27.145 1.00 87.19 91 ARG A N 1
ATOM 728 C CA . ARG A 1 91 ? -24.220 11.077 26.299 1.00 87.19 91 ARG A CA 1
ATOM 729 C C . ARG A 1 91 ? -24.794 12.346 26.925 1.00 87.19 91 ARG A C 1
ATOM 731 O O . ARG A 1 91 ? -24.955 13.340 26.223 1.00 87.19 91 ARG A O 1
ATOM 738 N N . ARG A 1 92 ? -25.062 12.326 28.236 1.00 88.94 92 ARG A N 1
ATOM 739 C CA . ARG A 1 92 ? -25.579 13.480 28.985 1.00 88.94 92 ARG A CA 1
ATOM 740 C C . ARG A 1 92 ? -24.627 14.670 28.900 1.00 88.94 92 ARG A C 1
ATOM 742 O O . ARG A 1 92 ? -25.072 15.749 28.532 1.00 88.94 92 ARG A O 1
ATOM 749 N N . ARG A 1 93 ? -23.328 14.458 29.155 1.00 92.38 93 ARG A N 1
ATOM 750 C CA . ARG A 1 93 ? -22.306 15.518 29.074 1.00 92.38 93 ARG A CA 1
ATOM 751 C C . ARG A 1 93 ? -22.238 16.152 27.687 1.00 92.38 93 ARG A C 1
ATOM 753 O O . ARG A 1 93 ? -22.260 17.370 27.584 1.00 92.38 93 ARG A O 1
ATOM 760 N N . ILE A 1 94 ? -22.219 15.333 26.632 1.00 91.38 94 ILE A N 1
ATOM 761 C CA . ILE A 1 94 ? -22.171 15.820 25.244 1.00 91.38 94 ILE A CA 1
ATOM 762 C C . ILE A 1 94 ? -23.419 16.652 24.915 1.00 91.38 94 ILE A C 1
ATOM 764 O O . ILE A 1 94 ? -23.301 17.745 24.370 1.00 91.38 94 ILE A O 1
ATOM 768 N N . MET A 1 95 ? -24.613 16.174 25.284 1.00 89.88 95 MET A N 1
ATOM 769 C CA . MET A 1 95 ? -25.863 16.921 25.080 1.00 89.88 95 MET A CA 1
ATOM 770 C C . MET A 1 95 ? -25.892 18.255 25.830 1.00 89.88 95 MET A C 1
ATOM 772 O O . MET A 1 95 ? -26.462 19.219 25.328 1.00 89.88 95 MET A O 1
ATOM 776 N N . GLN A 1 96 ? -25.296 18.309 27.019 1.00 91.88 96 GLN A N 1
ATOM 777 C CA . GLN A 1 96 ? -25.249 19.515 27.839 1.00 91.88 96 GLN A CA 1
ATOM 778 C C . GLN A 1 96 ? -24.345 20.571 27.199 1.00 91.88 96 GLN A C 1
ATOM 780 O O . GLN A 1 96 ? -24.798 21.682 26.958 1.00 91.88 96 GLN A O 1
ATOM 785 N N . THR A 1 97 ? -23.140 20.183 26.771 1.00 93.38 97 THR A N 1
ATOM 786 C CA . THR A 1 97 ? -22.229 21.075 26.037 1.00 93.38 97 THR A CA 1
ATOM 787 C C . THR A 1 97 ? -22.848 21.610 24.745 1.00 93.38 97 THR A C 1
ATOM 789 O O . THR A 1 97 ? -22.677 22.782 24.432 1.00 93.38 97 THR A O 1
ATOM 792 N N . LEU A 1 98 ? -23.590 20.778 24.004 1.00 93.25 98 LEU A N 1
ATOM 793 C CA . LEU A 1 98 ? -24.277 21.225 22.789 1.00 93.25 98 LEU A CA 1
ATOM 794 C C . LEU A 1 98 ? -25.397 22.234 23.089 1.00 93.25 98 LEU A C 1
ATOM 796 O O . LEU A 1 98 ? -25.513 23.217 22.372 1.00 93.25 98 LEU A O 1
ATOM 800 N N . ARG A 1 99 ? -26.185 22.036 24.157 1.00 90.88 99 ARG A N 1
ATOM 801 C CA . ARG A 1 99 ? -27.218 23.003 24.584 1.00 90.88 99 ARG A CA 1
ATOM 802 C C . ARG A 1 99 ? -26.626 24.328 25.052 1.00 90.88 99 ARG A C 1
ATOM 804 O O . ARG A 1 99 ? -27.189 25.375 24.749 1.00 90.88 99 ARG A O 1
ATOM 811 N N . ASP A 1 100 ? -25.522 24.276 25.787 1.00 90.31 100 ASP A N 1
ATOM 812 C CA . ASP A 1 100 ? -24.864 25.472 26.314 1.00 90.31 100 ASP A CA 1
ATOM 813 C C . ASP A 1 100 ? -24.226 26.300 25.186 1.00 90.31 100 ASP A C 1
ATOM 815 O O . ASP A 1 100 ? -24.204 27.526 25.266 1.00 90.31 100 ASP A O 1
ATOM 819 N N . ALA A 1 101 ? -23.757 25.640 24.120 1.00 81.81 101 ALA A N 1
ATOM 820 C CA . ALA A 1 101 ? -23.230 26.290 22.920 1.00 81.81 101 ALA A CA 1
ATOM 821 C C . ALA A 1 101 ? -24.323 26.918 22.035 1.00 81.81 101 ALA A C 1
ATOM 823 O O . ALA A 1 101 ? -24.058 27.921 21.388 1.00 81.81 101 ALA A O 1
ATOM 824 N N . ASP A 1 102 ? -25.534 26.350 22.022 1.00 80.19 102 ASP A N 1
ATOM 825 C CA . ASP A 1 102 ? -26.689 26.871 21.265 1.00 80.19 102 ASP A CA 1
ATOM 826 C C . ASP A 1 102 ? -27.405 28.033 21.987 1.00 80.19 102 ASP A C 1
ATOM 828 O O . ASP A 1 102 ? -28.253 28.708 21.410 1.00 80.19 102 ASP A O 1
ATOM 832 N N . SER A 1 103 ? -27.099 28.242 23.274 1.00 67.81 103 SER A N 1
ATOM 833 C CA . SER A 1 103 ? -27.713 29.275 24.124 1.00 67.81 103 SER A CA 1
ATOM 834 C C . SER A 1 103 ? -26.873 30.561 24.241 1.00 67.81 103 SER A C 1
ATOM 836 O O . SER A 1 103 ? -27.244 31.449 25.011 1.00 67.81 103 SER A O 1
ATOM 838 N N . GLN A 1 104 ? -25.744 30.646 23.526 1.00 54.81 104 GLN A N 1
ATOM 839 C CA . GLN A 1 104 ? -24.868 31.824 23.411 1.00 54.81 104 GLN A CA 1
ATOM 840 C C . GLN A 1 104 ? -25.006 32.459 22.029 1.00 54.81 104 GLN A C 1
ATOM 842 O O . GLN A 1 104 ? -24.943 33.707 21.969 1.00 54.81 104 GLN A O 1
#

Secondary structure (DSSP, 8-state):
--HHHHHHHHHHHHHHHHSPPHHHHHHHHHHHHTT---HHHHHHHHHHHHH-HHHHHHHHHHHHHHHHHHHHHHHHHHHHHTT-S--HHHHHHHHHHHHHHHT-

Sequence (104 aa):
MSILTKLKHRFLNWVIKKIPSCEVMTERISLAQDGKLSLWGRLMFRIHLDLCHWCTAYNTQMTFITEATRARAKDDASVKASRNELSSDARRRIMQTLRDADSQ

Foldseek 3Di:
DDPVVVVVVVVVVVLVVPQDDVVVLLVVLVVVLVVDDDPVRVVSNVVVVVVDVVSVVVSVVSVVVSVVVVVVVVVVVVVCVVVVPDDPVNVVVVVVVVVVVVVD

pLDDT: mean 80.42, std 11.78, range [48.38, 93.56]

Radius of gyration: 24.59 Å; chains: 1; bounding box: 43×42×72 Å